Protein AF-A0A521ZPE1-F1 (afdb_monomer)

Radius of gyration: 11.38 Å; Cα contacts (8 Å, |Δi|>4): 55; chains: 1; bounding box: 25×18×30 Å

pLDDT: mean 85.77, std 11.83, range [46.0, 96.69]

Sequence (50 aa):
MARDTAHQALVYACSGCSSAAQLANHLAVRLDREGIAEMSCIAGVGGRVP

Mean predicted aligned error: 5.35 Å

Structure (mmCIF, N/CA/C/O backbone):
data_AF-A0A521ZPE1-F1
#
_entry.id   AF-A0A521ZPE1-F1
#
loop_
_atom_site.group_PDB
_atom_site.id
_atom_site.type_symbol
_atom_site.label_atom_id
_atom_site.label_alt_id
_atom_site.label_comp_id
_atom_site.label_asym_id
_atom_site.label_entity_id
_atom_site.label_seq_id
_atom_site.pdbx_PDB_ins_code
_atom_site.Cartn_x
_atom_site.Cartn_y
_atom_site.Cartn_z
_atom_site.occupancy
_atom_site.B_iso_or_equiv
_atom_site.auth_seq_id
_atom_site.auth_comp_id
_atom_site.auth_asym_id
_atom_site.auth_atom_id
_atom_site.pdbx_PDB_model_num
ATOM 1 N N . MET A 1 1 ? -6.062 6.722 18.583 1.00 46.00 1 MET A N 1
ATOM 2 C CA . MET A 1 1 ? -7.453 6.253 18.427 1.00 46.00 1 MET A CA 1
ATOM 3 C C . MET A 1 1 ? -7.399 5.048 17.513 1.00 46.00 1 MET A C 1
ATOM 5 O O . MET A 1 1 ? -6.866 5.191 16.422 1.00 46.00 1 MET A O 1
ATOM 9 N N . ALA A 1 2 ? -7.816 3.871 17.980 1.00 54.56 2 ALA A N 1
ATOM 10 C CA . ALA A 1 2 ? -7.925 2.702 17.111 1.00 54.56 2 ALA A CA 1
ATOM 11 C C . ALA A 1 2 ? -9.093 2.959 16.151 1.00 54.56 2 ALA A C 1
ATOM 13 O O . ALA A 1 2 ? -10.204 3.227 16.610 1.00 54.56 2 ALA A O 1
ATOM 14 N N . ARG A 1 3 ? -8.808 3.004 14.848 1.00 63.72 3 ARG A N 1
ATOM 15 C CA . ARG A 1 3 ? -9.837 3.089 13.810 1.00 63.72 3 ARG A CA 1
ATOM 16 C C . ARG A 1 3 ? -10.595 1.755 13.807 1.00 63.72 3 ARG A C 1
ATOM 18 O O . ARG A 1 3 ? -9.999 0.715 14.077 1.00 63.72 3 ARG A O 1
ATOM 25 N N . ASP A 1 4 ? -11.909 1.786 13.601 1.00 66.44 4 ASP A N 1
ATOM 26 C CA . ASP A 1 4 ? -12.703 0.564 13.428 1.00 66.44 4 ASP A CA 1
ATOM 27 C C . ASP A 1 4 ? -12.513 0.067 11.988 1.00 66.44 4 ASP A C 1
ATOM 29 O O . ASP A 1 4 ? -13.256 0.410 11.071 1.00 66.44 4 ASP A O 1
ATOM 33 N N . THR A 1 5 ? -11.404 -0.640 11.778 1.00 64.06 5 THR A N 1
ATOM 34 C CA . THR A 1 5 ? -10.865 -0.988 10.456 1.00 64.06 5 THR A CA 1
ATOM 35 C C . THR A 1 5 ? -11.424 -2.291 9.900 1.00 64.06 5 THR A C 1
ATOM 37 O O . THR A 1 5 ? -11.091 -2.681 8.785 1.00 64.06 5 THR A O 1
ATOM 40 N N . ALA A 1 6 ? -12.266 -3.007 10.648 1.00 67.69 6 ALA A N 1
ATOM 41 C CA . ALA A 1 6 ? -12.602 -4.404 10.360 1.00 67.69 6 ALA A CA 1
ATOM 42 C C . ALA A 1 6 ? -13.178 -4.654 8.945 1.00 67.69 6 ALA A C 1
ATOM 44 O O . ALA A 1 6 ? -13.227 -5.801 8.500 1.00 67.69 6 ALA A O 1
ATOM 45 N N . HIS A 1 7 ? -13.592 -3.600 8.230 1.00 78.69 7 HIS A N 1
ATOM 46 C CA . HIS A 1 7 ? -14.100 -3.680 6.864 1.00 78.69 7 HIS A CA 1
ATOM 47 C C . HIS A 1 7 ? -13.441 -2.743 5.834 1.00 78.69 7 HIS A C 1
ATOM 49 O O . HIS A 1 7 ? -13.921 -2.654 4.704 1.00 78.69 7 HIS A O 1
ATOM 55 N N . GLN A 1 8 ? -12.368 -2.030 6.183 1.00 84.88 8 GLN A N 1
ATOM 56 C CA . GLN A 1 8 ? -11.696 -1.124 5.246 1.00 84.88 8 GLN A CA 1
ATOM 57 C C . GLN A 1 8 ? -10.586 -1.852 4.486 1.00 84.88 8 GLN A C 1
ATOM 59 O O . GLN A 1 8 ? -9.841 -2.650 5.049 1.00 84.88 8 GLN A O 1
ATOM 64 N N . ALA A 1 9 ? -10.468 -1.575 3.186 1.00 90.62 9 ALA A N 1
ATOM 65 C CA . ALA A 1 9 ? -9.353 -2.088 2.399 1.00 90.62 9 ALA A CA 1
ATOM 66 C C . ALA A 1 9 ? -8.027 -1.523 2.935 1.00 90.62 9 ALA A C 1
ATOM 68 O O . ALA A 1 9 ? -7.953 -0.340 3.263 1.00 90.62 9 ALA A O 1
ATOM 69 N N . LEU A 1 10 ? -6.981 -2.352 2.983 1.00 90.19 10 LEU A N 1
ATOM 70 C CA . LEU A 1 10 ? -5.629 -1.919 3.332 1.00 90.19 10 LEU A CA 1
ATOM 71 C C . LEU A 1 10 ? -4.816 -1.660 2.061 1.00 90.19 10 LEU A C 1
ATOM 73 O O . LEU A 1 10 ? -4.643 -2.544 1.221 1.00 90.19 10 LEU A O 1
ATOM 77 N N . VAL A 1 11 ? -4.296 -0.444 1.934 1.00 91.75 11 VAL A N 1
ATOM 78 C CA . VAL A 1 11 ? -3.476 0.009 0.814 1.00 91.75 11 VAL A CA 1
ATOM 79 C C . VAL A 1 11 ? -2.024 0.103 1.262 1.00 91.75 11 VAL A C 1
ATOM 81 O O . VAL A 1 11 ? -1.660 0.938 2.088 1.00 91.75 11 VAL A O 1
ATOM 84 N N . TYR A 1 12 ? -1.164 -0.719 0.664 1.00 90.81 12 TYR A N 1
ATOM 85 C CA . TYR A 1 12 ? 0.278 -0.570 0.824 1.00 90.81 12 TYR A CA 1
ATOM 86 C C . TYR A 1 12 ? 0.823 0.410 -0.207 1.00 90.81 12 TYR A C 1
ATOM 88 O O . TYR A 1 1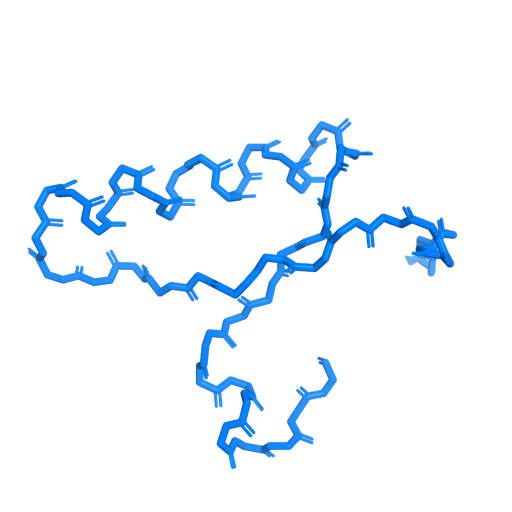2 ? 0.712 0.182 -1.412 1.00 90.81 12 TYR A O 1
ATOM 96 N N . ALA A 1 13 ? 1.443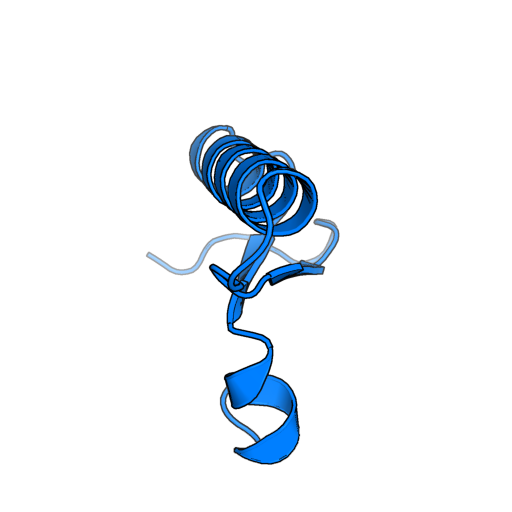 1.486 0.266 1.00 90.88 13 ALA A N 1
ATOM 97 C CA . ALA A 1 13 ? 2.033 2.506 -0.588 1.00 90.88 13 ALA A CA 1
ATOM 98 C C . ALA A 1 13 ? 3.531 2.677 -0.314 1.00 90.88 13 ALA A C 1
ATOM 100 O O . ALA A 1 13 ? 4.032 2.449 0.788 1.00 90.88 13 ALA A O 1
ATOM 101 N N . CYS A 1 14 ? 4.260 3.100 -1.343 1.00 89.38 14 CYS A N 1
ATOM 102 C CA . CYS A 1 14 ? 5.605 3.643 -1.216 1.00 89.38 14 CYS A CA 1
ATOM 103 C C . CYS A 1 14 ? 5.649 4.966 -1.979 1.00 89.38 14 CYS A C 1
ATOM 105 O O . CYS A 1 14 ? 4.970 5.116 -2.995 1.00 89.38 14 CYS A O 1
ATOM 107 N N . SER A 1 15 ? 6.436 5.928 -1.499 1.00 83.94 15 SER A N 1
ATOM 108 C CA . SER A 1 15 ? 6.576 7.229 -2.161 1.00 83.94 15 SER A CA 1
ATOM 109 C C . SER A 1 15 ? 7.173 7.111 -3.568 1.00 83.94 15 SER A C 1
ATOM 111 O O . SER A 1 15 ? 6.793 7.887 -4.439 1.00 83.94 15 SER A O 1
ATOM 113 N N . GLY A 1 16 ? 8.033 6.109 -3.796 1.00 83.25 16 GLY A N 1
ATOM 114 C CA . GLY A 1 16 ? 8.618 5.734 -5.088 1.00 83.25 16 GLY A CA 1
ATOM 115 C C . GLY A 1 16 ? 9.372 6.851 -5.826 1.00 83.25 16 GLY A C 1
ATOM 116 O O . GLY A 1 16 ? 9.333 8.022 -5.463 1.00 83.25 16 GLY A O 1
ATOM 117 N N . CYS A 1 17 ? 10.099 6.492 -6.889 1.00 89.06 17 CYS A N 1
ATOM 118 C CA . CYS A 1 17 ? 10.908 7.462 -7.648 1.00 89.06 17 CYS A CA 1
ATOM 119 C C . CYS A 1 17 ? 10.196 8.031 -8.888 1.00 89.06 17 CYS A C 1
ATOM 121 O O . CYS A 1 17 ? 10.586 9.086 -9.379 1.00 89.06 17 CYS A O 1
ATOM 123 N N . SER A 1 18 ? 9.172 7.353 -9.420 1.00 94.56 18 SER A N 1
ATOM 124 C CA . SER A 1 18 ? 8.461 7.789 -10.631 1.00 94.56 18 SER A CA 1
ATOM 125 C C . SER A 1 18 ? 7.252 8.671 -10.311 1.00 94.56 18 SER A C 1
ATOM 127 O O . SER A 1 18 ? 6.680 8.598 -9.223 1.00 94.56 18 SER A O 1
ATOM 129 N N . SER A 1 19 ? 6.807 9.468 -11.286 1.00 95.06 19 SER A N 1
ATOM 130 C CA . SER A 1 19 ? 5.599 10.297 -11.161 1.00 95.06 19 SER A CA 1
ATOM 131 C C . SER A 1 19 ? 4.340 9.468 -10.883 1.00 95.06 19 SER A C 1
ATOM 133 O O . SER A 1 19 ? 3.501 9.872 -10.082 1.00 95.06 19 SER A O 1
ATOM 135 N N . ALA A 1 20 ? 4.231 8.280 -11.486 1.00 93.12 20 ALA A N 1
ATOM 136 C CA . ALA A 1 20 ? 3.136 7.349 -11.224 1.00 93.12 20 ALA A CA 1
ATOM 137 C C . ALA A 1 20 ? 3.145 6.845 -9.771 1.00 93.12 20 ALA A C 1
ATOM 139 O O . ALA A 1 20 ? 2.091 6.771 -9.143 1.00 93.12 20 ALA A O 1
ATOM 140 N N . ALA A 1 21 ? 4.324 6.543 -9.217 1.00 91.31 21 ALA A N 1
ATOM 141 C CA . ALA A 1 21 ? 4.441 6.096 -7.832 1.00 91.31 21 ALA 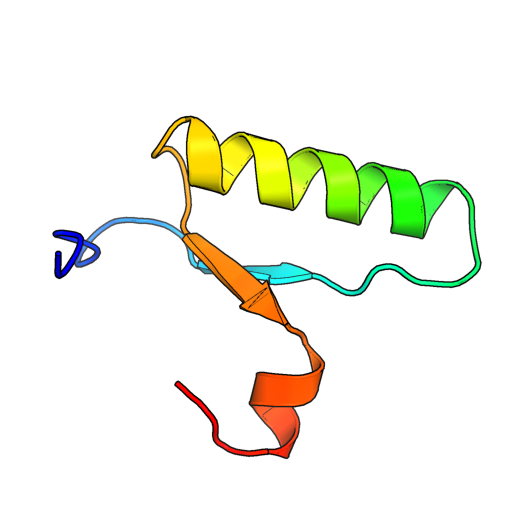A CA 1
ATOM 142 C C . ALA A 1 21 ? 4.094 7.216 -6.840 1.00 91.31 21 ALA A C 1
ATOM 144 O O . ALA A 1 21 ? 3.345 6.990 -5.891 1.00 91.31 21 ALA A O 1
ATOM 145 N N . GLN A 1 22 ? 4.546 8.443 -7.108 1.00 94.50 22 GLN A N 1
ATOM 146 C CA . GLN A 1 22 ? 4.191 9.602 -6.288 1.00 94.50 22 GLN A CA 1
ATOM 147 C C . GLN A 1 22 ? 2.682 9.878 -6.318 1.00 94.50 22 GLN A C 1
ATOM 149 O O . GLN A 1 22 ? 2.085 10.115 -5.267 1.00 94.50 22 GLN A O 1
ATOM 154 N N . LEU A 1 23 ? 2.047 9.793 -7.495 1.00 95.31 23 LEU A N 1
ATOM 155 C CA . LEU A 1 23 ? 0.593 9.910 -7.632 1.00 95.31 23 LEU A CA 1
ATOM 156 C C . LEU A 1 23 ? -0.134 8.823 -6.827 1.00 95.31 23 LEU A C 1
ATOM 158 O O . LEU A 1 23 ? -1.061 9.136 -6.080 1.00 95.31 23 LEU A O 1
ATOM 162 N N . ALA A 1 24 ? 0.301 7.565 -6.936 1.00 94.06 24 ALA A N 1
ATOM 163 C CA . ALA A 1 24 ? -0.281 6.456 -6.184 1.00 94.06 24 ALA A CA 1
ATOM 164 C C . ALA A 1 24 ? -0.170 6.675 -4.665 1.00 94.06 24 ALA A C 1
ATOM 166 O O . ALA A 1 24 ? -1.151 6.502 -3.943 1.00 94.06 24 ALA A O 1
ATOM 167 N N . ASN A 1 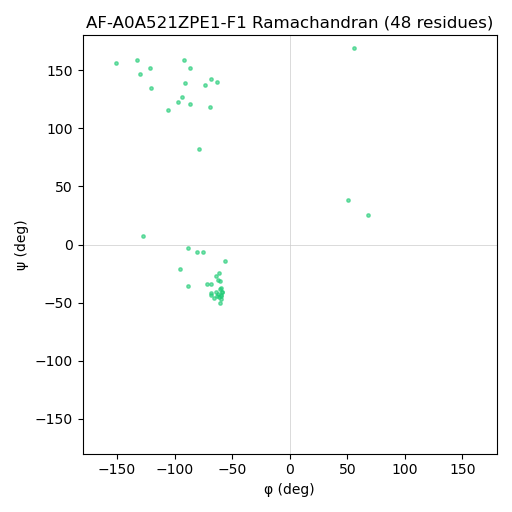25 ? 0.987 7.138 -4.184 1.00 94.69 25 ASN A N 1
ATOM 168 C CA . ASN A 1 25 ? 1.183 7.497 -2.781 1.00 94.69 25 ASN A CA 1
ATOM 169 C C . ASN A 1 25 ? 0.256 8.640 -2.338 1.00 94.69 25 ASN A C 1
ATOM 171 O O . ASN A 1 25 ? -0.378 8.553 -1.288 1.00 94.69 25 ASN A O 1
ATOM 175 N N . HIS A 1 26 ? 0.136 9.698 -3.145 1.00 95.44 26 HIS A N 1
ATOM 176 C CA . HIS A 1 26 ? -0.783 10.801 -2.862 1.00 95.44 26 HIS A CA 1
ATOM 1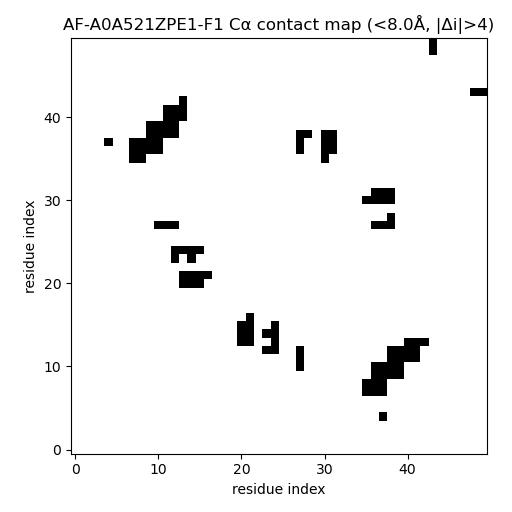77 C C . HIS A 1 26 ? -2.237 10.333 -2.754 1.00 95.44 26 HIS A C 1
ATOM 179 O O . HIS A 1 26 ? -2.957 10.783 -1.860 1.00 95.44 26 HIS A O 1
ATOM 185 N N . LEU A 1 27 ? -2.658 9.420 -3.632 1.00 95.31 27 LEU A N 1
ATOM 186 C CA . LEU A 1 27 ? -3.999 8.849 -3.605 1.00 95.31 27 LEU A CA 1
ATOM 187 C C . LEU A 1 27 ? -4.218 8.002 -2.343 1.00 95.31 27 LEU A C 1
ATOM 189 O O . LEU A 1 27 ? -5.213 8.197 -1.653 1.00 95.31 27 LEU A O 1
ATOM 193 N N . ALA A 1 28 ? -3.262 7.138 -1.9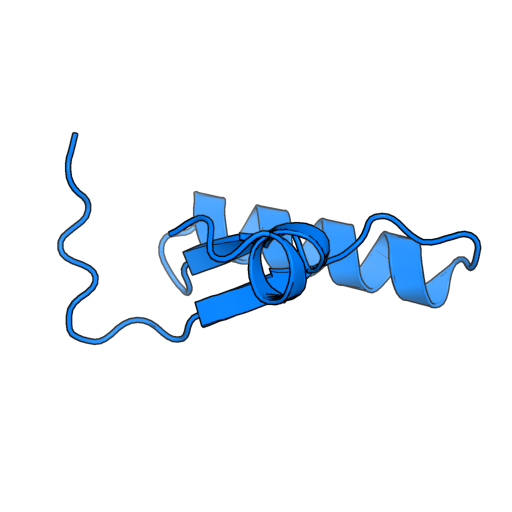88 1.00 95.31 28 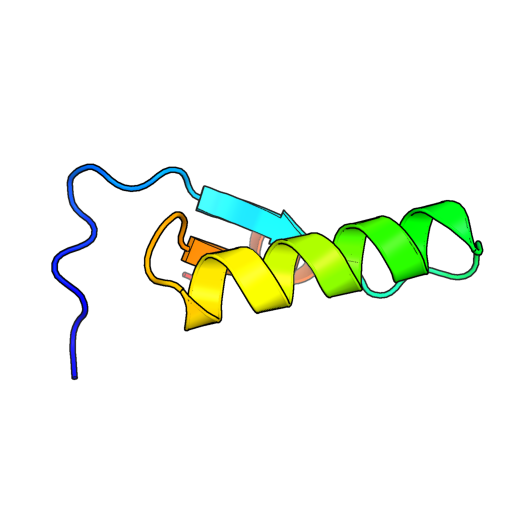ALA A N 1
ATOM 194 C CA . ALA A 1 28 ? -3.334 6.301 -0.788 1.00 95.31 28 ALA A CA 1
ATOM 195 C C . ALA A 1 28 ? -3.446 7.134 0.502 1.00 95.31 28 ALA A C 1
ATOM 197 O O . ALA A 1 28 ? -4.298 6.867 1.345 1.00 95.31 28 ALA A O 1
ATOM 198 N N . VAL A 1 29 ? -2.647 8.202 0.626 1.00 94.50 29 VAL A N 1
ATOM 199 C CA . VAL A 1 29 ? -2.730 9.144 1.758 1.00 94.50 29 VAL A CA 1
ATOM 200 C C . VAL A 1 29 ? -4.100 9.818 1.828 1.00 94.50 29 VAL A C 1
ATOM 202 O O . VAL A 1 29 ? -4.620 10.062 2.916 1.00 94.50 29 VAL A O 1
ATOM 205 N N . ARG A 1 30 ? -4.682 10.163 0.677 1.00 96.69 30 ARG A N 1
ATOM 206 C CA . ARG A 1 30 ? -5.992 10.810 0.632 1.00 96.69 30 ARG A CA 1
ATOM 207 C C . ARG A 1 30 ? -7.103 9.858 1.070 1.00 96.69 30 ARG A C 1
ATOM 209 O O . ARG A 1 30 ? -7.922 10.263 1.886 1.00 96.69 30 ARG A O 1
ATOM 216 N N . LEU A 1 31 ? -7.074 8.609 0.606 1.00 95.00 31 LEU A N 1
ATOM 217 C CA . LEU A 1 31 ? -8.027 7.574 1.017 1.00 95.00 31 LEU A CA 1
ATOM 218 C C . LEU A 1 31 ? -7.991 7.317 2.534 1.00 95.00 31 LEU A C 1
ATOM 220 O O . LEU A 1 31 ? -9.057 7.226 3.141 1.00 95.00 31 LEU A O 1
ATOM 224 N N . ASP A 1 32 ? -6.797 7.284 3.146 1.00 93.50 32 ASP A N 1
ATOM 225 C CA . ASP A 1 32 ? -6.635 7.144 4.608 1.00 93.50 32 ASP A CA 1
ATOM 226 C C . ASP A 1 32 ? -7.233 8.324 5.375 1.00 93.50 32 ASP A C 1
ATOM 228 O O . ASP A 1 32 ? -7.967 8.143 6.347 1.00 93.50 32 ASP A O 1
ATOM 232 N N . ARG A 1 33 ? -6.985 9.548 4.900 1.00 93.88 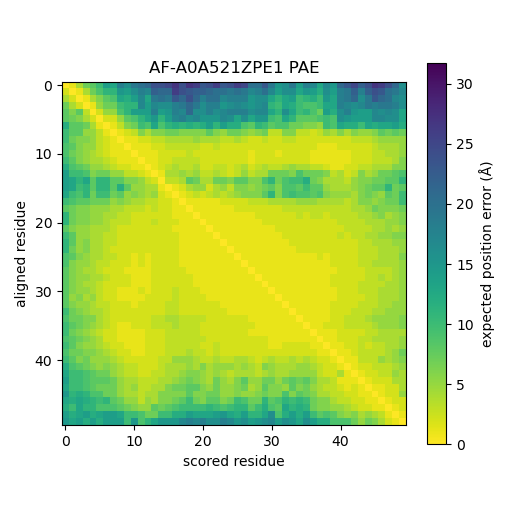33 ARG A N 1
ATOM 233 C CA . ARG A 1 33 ? -7.523 10.770 5.517 1.00 93.88 33 ARG A CA 1
ATOM 234 C C . ARG A 1 33 ? -9.035 10.897 5.375 1.00 93.88 33 ARG A C 1
ATOM 236 O O . ARG A 1 33 ? -9.675 11.449 6.264 1.00 93.88 33 ARG A O 1
ATOM 243 N N . GLU A 1 34 ? -9.587 10.421 4.264 1.00 95.38 34 GLU A N 1
ATOM 244 C CA . GLU A 1 34 ? -11.029 10.401 4.007 1.00 95.38 34 GLU A CA 1
ATOM 245 C C . GLU A 1 34 ? -11.725 9.211 4.695 1.00 95.38 34 GLU A C 1
ATOM 247 O O . GLU A 1 34 ? -12.952 9.146 4.701 1.00 95.38 34 GLU A O 1
ATOM 252 N N . GLY A 1 35 ? -10.970 8.289 5.310 1.00 91.75 35 GLY A N 1
ATOM 253 C CA . GLY A 1 35 ? -11.516 7.115 5.993 1.00 91.75 35 GLY A CA 1
ATOM 254 C C . GLY A 1 35 ? -12.151 6.098 5.042 1.00 91.75 35 GLY A C 1
ATOM 255 O O . GLY A 1 35 ? -13.053 5.369 5.443 1.00 91.75 35 GLY A O 1
ATOM 256 N N . ILE A 1 36 ? -11.720 6.069 3.778 1.00 93.25 36 ILE A N 1
ATOM 257 C CA . ILE A 1 36 ? -12.238 5.157 2.745 1.00 93.25 36 ILE A CA 1
ATOM 258 C C . ILE A 1 36 ? -11.464 3.831 2.753 1.00 93.25 36 ILE A C 1
ATOM 260 O O . ILE A 1 36 ? -12.031 2.767 2.509 1.00 93.25 36 ILE A O 1
ATOM 264 N N . ALA A 1 37 ? -10.163 3.895 3.025 1.00 92.94 37 ALA A N 1
ATOM 265 C CA . ALA A 1 37 ? -9.254 2.759 3.104 1.00 92.94 37 ALA A CA 1
ATOM 266 C C . ALA A 1 37 ? -8.126 3.100 4.079 1.00 92.94 37 ALA A C 1
ATOM 268 O O . ALA A 1 37 ? -7.818 4.275 4.240 1.00 92.94 37 ALA A O 1
ATOM 269 N N . GLU A 1 38 ? -7.476 2.110 4.679 1.00 91.31 38 GLU A N 1
ATOM 270 C CA . GLU A 1 38 ? -6.268 2.354 5.466 1.00 91.31 38 GLU A CA 1
ATOM 271 C C . GLU A 1 38 ? -5.019 2.357 4.601 1.00 91.31 38 GLU A C 1
ATOM 273 O O . GLU A 1 38 ? -4.952 1.667 3.583 1.00 91.31 38 GLU A O 1
ATOM 278 N N . MET A 1 39 ? -4.005 3.106 5.032 1.00 92.50 39 MET A N 1
ATOM 279 C CA . MET A 1 39 ? -2.705 3.112 4.376 1.00 92.50 39 MET A CA 1
ATOM 280 C C . MET A 1 39 ? -1.577 2.674 5.310 1.00 92.50 39 MET A C 1
ATOM 282 O O . MET A 1 39 ? -1.451 3.164 6.432 1.00 92.50 39 MET A O 1
ATOM 286 N N . SER A 1 40 ? -0.712 1.795 4.798 1.00 90.06 40 SER A N 1
ATOM 287 C CA . SER A 1 40 ? 0.555 1.422 5.432 1.00 90.06 40 SER A CA 1
ATOM 288 C C . SER A 1 40 ? 1.711 1.443 4.427 1.00 90.06 40 SER A C 1
ATOM 290 O O . SER A 1 40 ? 1.527 1.372 3.208 1.00 90.06 40 SER A O 1
ATOM 292 N N . CYS A 1 41 ? 2.939 1.560 4.927 1.00 89.81 41 CYS A N 1
ATOM 293 C CA . CYS A 1 41 ? 4.130 1.561 4.084 1.00 89.81 41 CYS A CA 1
ATOM 294 C C . CYS A 1 41 ? 4.422 0.147 3.568 1.00 89.81 41 CYS A C 1
ATOM 296 O O . CYS A 1 41 ? 4.424 -0.807 4.345 1.00 89.81 41 CYS A O 1
ATOM 298 N N . ILE A 1 42 ? 4.777 -0.004 2.287 1.00 86.94 42 ILE A N 1
ATOM 299 C CA . ILE A 1 42 ? 5.144 -1.323 1.736 1.00 86.94 42 ILE A CA 1
ATOM 300 C C . ILE A 1 42 ? 6.368 -1.947 2.427 1.00 86.94 42 ILE A C 1
ATOM 302 O O . ILE A 1 42 ? 6.505 -3.168 2.471 1.00 86.94 42 ILE A O 1
ATOM 306 N N . ALA A 1 43 ? 7.237 -1.127 3.026 1.00 85.56 43 ALA A N 1
ATOM 307 C CA . ALA A 1 43 ? 8.350 -1.608 3.841 1.00 85.56 43 ALA A CA 1
ATOM 308 C C . ALA A 1 43 ? 7.876 -2.367 5.098 1.00 85.56 43 ALA A C 1
ATOM 310 O O . ALA A 1 43 ? 8.575 -3.266 5.571 1.00 85.56 43 ALA A O 1
ATOM 311 N N . GLY A 1 44 ? 6.676 -2.056 5.604 1.00 80.50 44 GLY A N 1
ATOM 312 C CA . GLY A 1 44 ? 6.052 -2.753 6.730 1.00 80.50 44 GLY A CA 1
ATOM 313 C C . GLY A 1 44 ? 5.806 -4.238 6.451 1.00 80.50 44 GLY A C 1
ATOM 314 O O . GLY A 1 44 ? 5.969 -5.054 7.357 1.00 80.50 44 GLY A O 1
ATOM 315 N N . VAL A 1 45 ? 5.554 -4.616 5.188 1.00 84.81 45 VAL A N 1
ATOM 316 C CA . VAL A 1 45 ? 5.339 -6.017 4.775 1.00 84.81 45 VAL A CA 1
ATOM 317 C C . VAL A 1 45 ? 6.572 -6.876 5.070 1.00 84.81 45 VAL A C 1
ATOM 319 O O . VAL A 1 45 ? 6.470 -7.916 5.716 1.00 84.81 45 VAL A O 1
ATOM 322 N N . GLY A 1 46 ? 7.757 -6.426 4.643 1.00 82.62 46 GLY A N 1
ATOM 323 C CA . GLY A 1 46 ? 9.014 -7.138 4.902 1.00 82.62 46 GLY A CA 1
ATOM 324 C C . GLY A 1 46 ? 9.459 -7.049 6.365 1.00 82.62 46 GLY A C 1
ATOM 325 O O . GLY A 1 46 ? 10.014 -8.004 6.906 1.00 82.62 46 GLY A O 1
ATOM 326 N N . GLY A 1 47 ? 9.175 -5.920 7.022 1.00 83.00 47 GLY A N 1
ATOM 327 C CA . GLY A 1 47 ? 9.491 -5.699 8.433 1.00 83.00 47 GLY A CA 1
ATOM 328 C C . GLY A 1 47 ? 8.566 -6.420 9.419 1.00 83.00 47 GLY A C 1
ATOM 329 O O . GLY A 1 47 ? 8.845 -6.386 10.616 1.00 83.00 47 GLY A O 1
ATOM 330 N N . ARG A 1 48 ? 7.489 -7.069 8.944 1.00 78.81 48 ARG A N 1
ATOM 331 C CA . ARG A 1 48 ? 6.404 -7.627 9.778 1.00 78.81 48 ARG A CA 1
ATOM 332 C C . ARG A 1 48 ? 5.861 -6.601 10.778 1.00 78.81 48 ARG A C 1
ATOM 334 O O . ARG A 1 48 ? 5.566 -6.932 11.926 1.00 78.81 48 ARG A O 1
ATOM 341 N N . VAL A 1 49 ? 5.774 -5.351 10.330 1.00 71.06 49 VAL A N 1
ATOM 342 C CA . VAL A 1 49 ? 5.236 -4.239 11.112 1.00 71.06 49 VAL A CA 1
ATOM 343 C C . VAL A 1 49 ? 3.747 -4.123 10.771 1.00 71.06 49 VAL A C 1
ATOM 345 O O . VAL A 1 49 ? 3.443 -4.101 9.575 1.00 71.06 49 VAL A 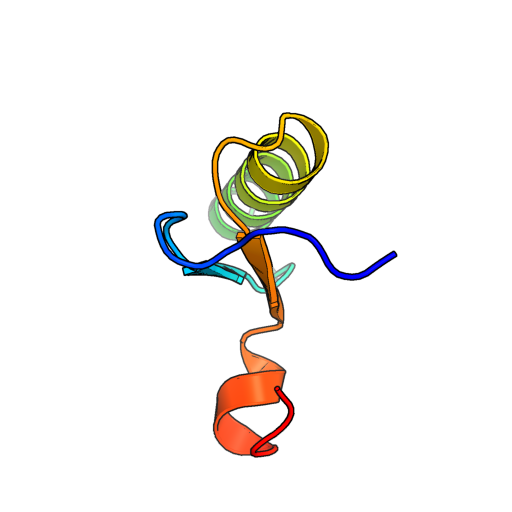O 1
ATOM 348 N N . PRO A 1 50 ? 2.843 -4.119 11.771 1.00 60.00 50 PRO A N 1
ATOM 349 C CA . PRO A 1 50 ? 1.412 -3.947 11.537 1.00 60.00 50 PRO A CA 1
ATOM 350 C C . PRO A 1 50 ? 1.103 -2.583 10.909 1.00 60.00 50 PRO A C 1
ATOM 352 O O . PRO A 1 50 ? 1.766 -1.589 11.289 1.00 60.00 50 PRO A O 1
#

Solvent-accessible surface area (backbone atoms only — not comparable to full-atom values): 3042 Å² total; per-residue (Å²): 130,87,73,91,50,95,83,48,54,79,42,71,36,54,61,66,90,47,73,69,34,38,51,52,27,54,50,44,54,48,33,36,73,71,68,67,24,44,60,48,54,50,66,28,68,82,68,73,48,132

Foldseek 3Di:
DDDPQPPAAEDAADCDDDPVNVVSVVVQVVCCVVVRHHYDHPVCVVVVND

Secondary structure (DSSP, 8-state):
-----TTSEEEEE---SSHHHHHHHHHHHHHHHTTSEEEEEHHHHHHT--